Protein AF-A0A645GZY3-F1 (afdb_monomer_lite)

Foldseek 3Di:
DDLQDAAADQKDKDWDWDWDQDPVRDIDIDTDIDIDGQQKDKDFDVPFDQEWEAEPVQDKTKDQRLQGIFMGGNQATQAHSNHGDCPDDPRHDGNVVFADPVDQQFFKWKAKFFDPVQVQWFWPPTRHTGPTRMIMHGDDDDFDPAKDFGTWMKMKGDTSHYIYIDDIDTHIYGYD

Organism: NCBI:txid1076179

Radius of gyration: 22.2 Å; chains: 1; bounding box: 56×33×73 Å

Structure (mmCIF, N/CA/C/O backbone):
data_AF-A0A645GZY3-F1
#
_entry.id   AF-A0A645GZY3-F1
#
loop_
_atom_site.group_PDB
_atom_site.id
_atom_site.type_symbol
_atom_site.label_atom_id
_atom_site.label_alt_id
_atom_site.label_comp_id
_atom_site.label_asym_id
_atom_site.label_entity_id
_atom_site.label_seq_id
_atom_site.pdbx_PDB_ins_code
_atom_site.Cartn_x
_atom_site.Cartn_y
_atom_site.Cartn_z
_atom_site.occupancy
_atom_site.B_iso_or_equiv
_atom_site.auth_seq_id
_atom_site.auth_comp_id
_atom_site.auth_asym_id
_atom_site.auth_atom_id
_atom_site.pdbx_PDB_model_num
ATOM 1 N N . MET A 1 1 ? 17.390 -14.193 -20.806 1.00 52.03 1 MET A N 1
ATOM 2 C CA . MET A 1 1 ? 17.249 -13.417 -19.556 1.00 52.03 1 MET A CA 1
ATOM 3 C C . MET A 1 1 ? 15.991 -12.586 -19.711 1.00 52.03 1 MET A C 1
ATOM 5 O O . MET A 1 1 ? 15.885 -11.915 -20.728 1.00 52.03 1 MET A O 1
ATOM 9 N N . ASP A 1 2 ? 15.010 -12.735 -18.819 1.00 54.56 2 ASP A N 1
ATOM 10 C CA . ASP A 1 2 ? 13.647 -12.268 -19.091 1.00 54.56 2 ASP A CA 1
ATOM 11 C C . ASP A 1 2 ? 13.336 -10.933 -18.389 1.00 54.56 2 ASP A C 1
ATOM 13 O O . ASP A 1 2 ? 13.299 -10.843 -17.157 1.00 54.56 2 ASP A O 1
ATOM 17 N N . LEU A 1 3 ? 13.127 -9.887 -19.195 1.00 63.31 3 LEU A N 1
ATOM 18 C CA . LEU A 1 3 ? 12.722 -8.541 -18.761 1.00 63.31 3 LEU A CA 1
ATOM 19 C C . LEU A 1 3 ? 11.275 -8.508 -18.228 1.00 63.31 3 LEU A C 1
ATOM 21 O O . LEU A 1 3 ? 10.782 -7.451 -17.847 1.00 63.31 3 LEU A O 1
ATOM 25 N N . THR A 1 4 ? 10.592 -9.653 -18.181 1.00 72.12 4 THR A N 1
ATOM 26 C CA . THR A 1 4 ? 9.219 -9.801 -17.674 1.00 72.12 4 THR A CA 1
ATOM 27 C C . THR A 1 4 ? 9.121 -9.843 -16.147 1.00 72.12 4 THR A C 1
ATOM 29 O O . THR A 1 4 ? 8.023 -9.754 -15.597 1.00 72.12 4 THR A O 1
ATOM 32 N N . THR A 1 5 ? 10.241 -9.980 -15.429 1.00 85.31 5 THR A N 1
ATOM 33 C CA . THR A 1 5 ? 10.228 -10.035 -13.960 1.00 85.31 5 THR A CA 1
ATOM 34 C C . THR A 1 5 ? 10.063 -8.646 -13.351 1.00 85.31 5 THR A C 1
ATOM 36 O O . THR A 1 5 ? 10.854 -7.742 -13.622 1.00 85.31 5 THR A O 1
ATOM 39 N N . LYS A 1 6 ? 9.069 -8.486 -12.467 1.00 89.81 6 LYS A N 1
ATOM 40 C CA . LYS A 1 6 ? 8.803 -7.209 -11.789 1.00 89.81 6 LYS A CA 1
ATOM 41 C C . LYS A 1 6 ? 10.030 -6.688 -11.046 1.00 89.81 6 LYS A C 1
ATOM 43 O O . LYS A 1 6 ? 10.790 -7.459 -10.451 1.00 89.81 6 LYS A O 1
ATOM 48 N N . LEU A 1 7 ? 10.188 -5.372 -11.029 1.00 93.19 7 LEU A N 1
ATOM 49 C CA . LEU A 1 7 ? 11.190 -4.705 -10.211 1.00 93.19 7 LEU A CA 1
ATOM 50 C C . LEU A 1 7 ? 10.671 -4.554 -8.772 1.00 93.19 7 LEU A C 1
ATOM 52 O O . LEU A 1 7 ? 9.740 -3.797 -8.523 1.00 93.19 7 LEU A O 1
ATOM 56 N N . THR A 1 8 ? 11.253 -5.317 -7.845 1.00 93.00 8 THR A N 1
ATOM 57 C CA . THR A 1 8 ? 10.873 -5.365 -6.417 1.00 93.00 8 THR A CA 1
ATOM 58 C C . THR A 1 8 ? 11.884 -4.672 -5.499 1.00 93.00 8 THR A C 1
ATOM 60 O O . THR A 1 8 ? 11.586 -4.382 -4.342 1.00 93.00 8 THR A O 1
ATOM 63 N N . THR A 1 9 ? 13.093 -4.421 -6.001 1.00 91.19 9 THR A N 1
ATOM 64 C CA . THR A 1 9 ? 14.157 -3.666 -5.331 1.00 91.19 9 THR A CA 1
ATOM 65 C C . THR A 1 9 ? 14.115 -2.202 -5.763 1.00 91.19 9 THR A C 1
ATOM 67 O O . THR A 1 9 ? 13.411 -1.853 -6.709 1.00 91.19 9 THR A O 1
ATOM 70 N N . ALA A 1 10 ? 14.871 -1.334 -5.083 1.00 90.31 10 ALA A N 1
ATOM 71 C CA . ALA A 1 10 ? 15.004 0.069 -5.486 1.00 90.31 10 ALA A CA 1
ATOM 72 C C . ALA A 1 10 ? 15.617 0.208 -6.890 1.00 90.31 10 ALA A C 1
ATOM 74 O O . ALA A 1 10 ? 15.229 1.076 -7.665 1.00 90.31 10 ALA A O 1
ATOM 75 N N . GLU A 1 11 ? 16.549 -0.683 -7.223 1.00 93.00 11 GLU A N 1
ATOM 76 C CA . GLU A 1 11 ? 17.240 -0.702 -8.500 1.00 93.00 11 GLU A CA 1
ATOM 77 C C . GLU A 1 11 ? 17.640 -2.132 -8.870 1.00 93.00 11 GLU A C 1
ATOM 79 O O . GLU A 1 11 ? 17.851 -2.987 -8.000 1.00 93.00 11 GLU A O 1
ATOM 84 N N . ARG A 1 12 ? 17.747 -2.387 -10.172 1.00 91.69 12 ARG A N 1
ATOM 85 C CA . ARG A 1 12 ? 18.413 -3.555 -10.739 1.00 91.69 12 ARG A CA 1
ATOM 86 C C . ARG A 1 12 ? 19.379 -3.097 -11.826 1.00 91.69 12 ARG A C 1
ATOM 88 O O . ARG A 1 12 ? 18.977 -2.379 -12.738 1.00 91.69 12 ARG A O 1
ATOM 95 N N . VAL A 1 13 ? 20.631 -3.532 -11.732 1.00 92.06 13 VAL A N 1
ATOM 96 C CA . VAL A 1 13 ? 21.697 -3.164 -12.671 1.00 92.06 13 VAL A CA 1
ATOM 97 C C . VAL A 1 13 ? 22.074 -4.375 -13.511 1.00 92.06 13 VAL A C 1
ATOM 99 O O . VAL A 1 13 ? 22.206 -5.477 -12.977 1.00 92.06 13 VAL A O 1
ATOM 102 N N . TYR A 1 14 ? 22.253 -4.162 -14.810 1.00 89.56 14 TYR A N 1
ATOM 103 C CA . TYR A 1 14 ? 22.764 -5.167 -15.731 1.00 89.56 14 TYR A CA 1
ATOM 104 C C . TYR A 1 14 ? 24.014 -4.657 -16.429 1.00 89.56 14 TYR A C 1
ATOM 106 O O . TYR A 1 14 ? 24.004 -3.572 -17.010 1.00 89.56 14 TYR A O 1
ATOM 114 N N . ASP A 1 15 ? 25.060 -5.474 -16.413 1.00 91.38 15 ASP A N 1
ATOM 115 C CA . ASP A 1 15 ? 26.213 -5.287 -17.281 1.00 91.38 15 ASP A CA 1
ATOM 116 C C . ASP A 1 15 ? 25.831 -5.788 -18.683 1.00 91.38 15 ASP A C 1
ATOM 118 O O . ASP A 1 15 ? 25.474 -6.953 -18.875 1.00 91.38 15 ASP A O 1
ATOM 122 N N . MET A 1 16 ? 25.831 -4.883 -19.656 1.00 89.56 16 MET A N 1
ATOM 123 C CA . MET A 1 16 ? 25.449 -5.145 -21.038 1.00 89.56 16 MET A CA 1
ATOM 124 C C . MET A 1 16 ? 26.594 -4.792 -21.973 1.00 89.56 16 MET A C 1
ATOM 126 O O . MET A 1 16 ? 27.227 -3.751 -21.828 1.00 89.56 16 MET A O 1
ATOM 130 N N . GLN A 1 17 ? 26.804 -5.637 -22.976 1.00 90.94 17 GLN A N 1
ATOM 131 C CA . GLN A 1 17 ? 27.765 -5.392 -24.041 1.00 90.94 17 GLN A CA 1
ATOM 132 C C . GLN A 1 17 ? 27.037 -5.013 -25.316 1.00 90.94 17 GLN A C 1
ATOM 134 O O . GLN A 1 17 ? 26.207 -5.769 -25.823 1.00 90.94 17 GLN A O 1
ATOM 139 N N . PHE A 1 18 ? 27.372 -3.844 -25.841 1.00 88.00 18 PHE A N 1
ATOM 140 C CA . PHE A 1 18 ? 26.990 -3.440 -27.181 1.00 88.00 18 PHE A CA 1
ATOM 141 C C . PHE A 1 18 ? 28.176 -3.724 -28.083 1.00 88.00 18 PHE A C 1
ATOM 143 O O . PHE A 1 18 ? 29.248 -3.146 -27.921 1.00 88.00 18 PHE A O 1
ATOM 150 N N . VAL A 1 19 ? 27.986 -4.673 -28.990 1.00 91.69 19 VAL A N 1
ATOM 151 C CA . VAL A 1 19 ? 29.032 -5.131 -29.896 1.00 91.69 19 VAL A CA 1
ATOM 152 C C . VAL A 1 19 ? 28.741 -4.564 -31.276 1.00 91.69 19 VAL A C 1
ATOM 154 O O . VAL A 1 19 ? 27.697 -4.858 -31.861 1.00 91.69 19 VAL A O 1
ATOM 157 N N . THR A 1 20 ? 29.659 -3.751 -31.786 1.00 91.94 20 THR A N 1
ATOM 158 C CA . THR A 1 20 ? 29.597 -3.221 -33.148 1.00 91.94 20 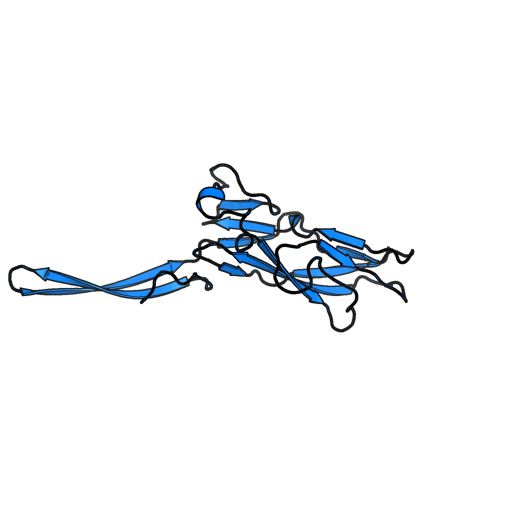THR A CA 1
ATOM 159 C C . THR A 1 20 ? 30.601 -3.980 -33.995 1.00 91.94 20 THR A C 1
ATOM 161 O O . THR A 1 20 ? 31.803 -3.877 -33.772 1.00 91.94 20 THR A O 1
ATOM 164 N N . THR A 1 21 ? 30.111 -4.731 -34.980 1.00 93.81 21 THR A N 1
ATOM 165 C CA . THR A 1 21 ? 30.960 -5.401 -35.970 1.00 93.81 21 THR A CA 1
ATOM 166 C C . THR A 1 21 ? 30.931 -4.620 -37.278 1.00 93.81 21 THR A C 1
ATOM 168 O O . THR A 1 21 ? 29.868 -4.411 -37.868 1.00 93.81 21 THR A O 1
ATOM 171 N N . TYR A 1 22 ? 32.099 -4.190 -37.739 1.00 92.06 22 TYR A N 1
ATOM 172 C CA . TYR A 1 22 ? 32.265 -3.417 -38.966 1.00 92.06 22 TYR A CA 1
ATOM 173 C C . TYR A 1 22 ? 32.401 -4.331 -40.200 1.00 92.06 22 TYR A C 1
ATOM 175 O O . TYR A 1 22 ? 32.723 -5.516 -40.072 1.00 92.06 22 TYR A O 1
ATOM 183 N N . PRO A 1 23 ? 32.207 -3.811 -41.430 1.00 93.56 23 PRO A N 1
ATOM 184 C CA . PRO A 1 23 ? 32.312 -4.613 -42.657 1.00 93.56 23 PRO A CA 1
ATOM 185 C C . PRO A 1 23 ? 33.685 -5.264 -42.889 1.00 93.56 23 PRO A C 1
ATOM 187 O O . PRO A 1 23 ? 33.776 -6.263 -43.597 1.00 93.56 23 PRO A O 1
ATOM 190 N N . ASN A 1 24 ? 34.749 -4.718 -42.292 1.00 94.25 24 ASN A N 1
ATOM 191 C CA . ASN A 1 24 ? 36.103 -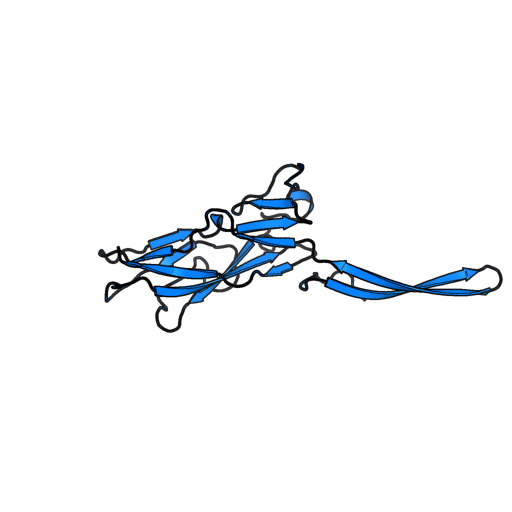5.284 -42.305 1.00 94.25 24 ASN A CA 1
ATOM 192 C C . ASN A 1 24 ? 36.309 -6.379 -41.237 1.00 94.25 24 ASN A C 1
ATOM 194 O O . ASN A 1 24 ? 37.447 -6.780 -41.016 1.00 94.25 24 ASN A O 1
ATOM 198 N N . THR A 1 25 ? 35.244 -6.856 -40.580 1.00 91.81 25 THR A N 1
ATOM 199 C CA . THR A 1 25 ? 35.239 -7.847 -39.481 1.00 91.81 25 THR A CA 1
ATOM 200 C C . THR A 1 25 ? 35.855 -7.384 -38.160 1.00 91.81 25 THR A C 1
ATOM 202 O O . THR A 1 25 ? 35.876 -8.142 -37.190 1.00 91.81 25 THR A O 1
ATOM 205 N N . GLU A 1 26 ? 36.295 -6.129 -38.081 1.00 93.19 26 GLU A N 1
ATOM 206 C CA . GLU A 1 26 ? 36.691 -5.508 -36.822 1.00 93.19 26 GLU A CA 1
ATOM 207 C C . GLU A 1 26 ? 35.488 -5.421 -35.881 1.00 93.19 26 GLU A C 1
ATOM 209 O O . GLU A 1 26 ? 34.350 -5.226 -36.317 1.00 93.19 26 GLU A O 1
ATOM 214 N N . THR A 1 27 ? 35.734 -5.614 -34.590 1.00 94.12 27 THR A N 1
ATOM 215 C CA . THR A 1 27 ? 34.688 -5.609 -33.573 1.00 94.12 27 THR A CA 1
ATOM 216 C C . THR A 1 27 ? 35.085 -4.685 -32.440 1.00 94.12 27 THR A C 1
ATOM 218 O O . THR A 1 27 ? 36.112 -4.907 -31.803 1.00 94.12 27 THR A O 1
ATOM 221 N N . ASP A 1 28 ? 34.225 -3.714 -32.159 1.00 94.50 28 ASP A N 1
ATOM 222 C CA . ASP A 1 28 ? 3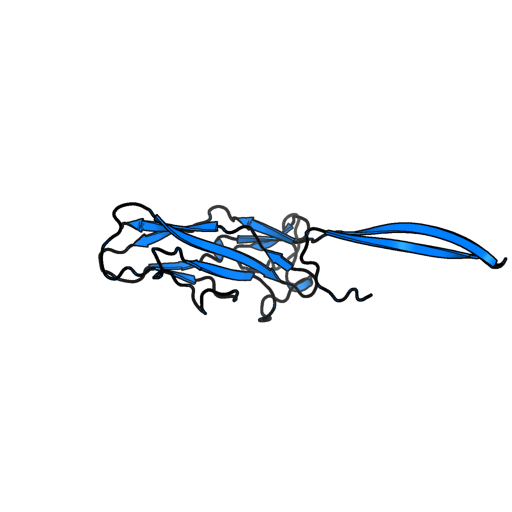4.277 -2.932 -30.932 1.00 94.50 28 ASP A CA 1
ATOM 223 C C . ASP A 1 28 ? 33.273 -3.487 -29.926 1.00 94.50 28 ASP A C 1
ATOM 225 O O . ASP A 1 28 ? 32.130 -3.809 -30.268 1.00 94.50 28 ASP A O 1
ATOM 229 N N . VAL A 1 29 ? 33.699 -3.567 -28.668 1.00 92.56 29 VAL A N 1
ATOM 230 C CA . VAL A 1 29 ? 32.848 -3.945 -27.541 1.00 92.56 29 VAL A CA 1
ATOM 231 C C . VAL A 1 29 ? 32.737 -2.751 -26.611 1.00 92.56 29 VAL A C 1
ATOM 233 O O . VAL A 1 29 ? 33.738 -2.248 -26.104 1.00 92.56 29 VAL A O 1
ATOM 236 N N . PHE A 1 30 ? 31.508 -2.311 -26.381 1.00 92.25 30 PHE A N 1
ATOM 237 C CA . PHE A 1 30 ? 31.192 -1.242 -25.452 1.00 92.25 30 PHE A CA 1
ATOM 238 C C . PHE A 1 30 ? 30.446 -1.829 -24.258 1.00 92.25 30 PHE A C 1
ATOM 240 O O . PHE A 1 30 ? 29.308 -2.288 -24.388 1.00 92.25 30 PHE A O 1
ATOM 247 N N . ASP A 1 31 ? 31.090 -1.812 -23.096 1.00 92.56 31 ASP A N 1
ATOM 248 C CA . ASP A 1 31 ? 30.478 -2.230 -21.841 1.00 92.56 31 ASP A CA 1
ATOM 249 C C . ASP A 1 31 ? 29.654 -1.082 -21.244 1.00 92.56 31 ASP A C 1
ATOM 251 O O . ASP A 1 31 ? 30.157 0.016 -20.993 1.00 92.56 31 ASP A O 1
ATOM 255 N N . PHE A 1 32 ? 28.380 -1.347 -20.975 1.00 91.56 32 PHE A N 1
ATOM 256 C CA . PHE A 1 32 ? 27.462 -0.427 -20.319 1.00 91.56 32 PHE A CA 1
ATOM 257 C C . PHE A 1 32 ? 26.862 -1.063 -19.076 1.00 91.56 32 PHE A C 1
ATOM 259 O O . PHE A 1 32 ? 26.512 -2.240 -19.063 1.00 91.56 32 PHE A O 1
ATOM 266 N N . LYS A 1 33 ? 26.648 -0.240 -18.051 1.00 92.38 33 LYS A N 1
ATOM 267 C CA . LYS A 1 33 ? 25.780 -0.588 -16.928 1.00 92.38 33 LYS A CA 1
ATOM 268 C C . LYS A 1 33 ? 24.417 0.027 -17.169 1.00 92.38 33 LYS A C 1
ATOM 270 O O . LYS A 1 33 ? 24.288 1.248 -17.213 1.00 92.38 33 LYS A O 1
ATOM 275 N N . VAL A 1 34 ? 23.406 -0.811 -17.349 1.00 90.44 34 VAL A N 1
ATOM 276 C CA . VAL A 1 34 ? 22.022 -0.371 -17.529 1.00 90.44 34 VAL A CA 1
ATOM 277 C C . VAL A 1 34 ? 21.293 -0.491 -16.199 1.00 90.44 34 VAL A C 1
ATOM 279 O O . VAL A 1 34 ? 21.212 -1.572 -15.618 1.00 90.44 34 VAL A O 1
ATOM 282 N N . HIS A 1 35 ? 20.766 0.636 -15.729 1.00 92.12 35 HIS A N 1
ATOM 283 C CA . HIS A 1 35 ? 20.101 0.772 -14.439 1.00 92.12 35 HIS A CA 1
ATOM 284 C C . HIS A 1 35 ? 18.582 0.831 -14.629 1.00 92.12 35 HIS A C 1
ATOM 286 O O . HIS A 1 35 ? 18.062 1.728 -15.291 1.00 92.12 35 HIS A O 1
ATOM 292 N N . PHE A 1 36 ? 17.863 -0.113 -14.029 1.00 91.38 36 PHE A N 1
ATOM 293 C CA . PHE A 1 36 ? 16.406 -0.105 -13.942 1.00 91.38 36 PHE A CA 1
ATOM 294 C C . PHE A 1 36 ? 16.007 0.302 -12.528 1.00 91.38 36 PHE A C 1
ATOM 296 O O . PHE A 1 36 ? 16.146 -0.486 -11.593 1.00 91.38 36 PHE A O 1
ATOM 303 N N . VAL A 1 37 ? 15.526 1.534 -12.377 1.00 93.94 37 VAL A N 1
ATOM 304 C CA . VAL A 1 37 ? 15.132 2.116 -11.088 1.00 93.94 37 VAL A CA 1
ATOM 305 C C . VAL A 1 37 ? 13.630 1.957 -10.879 1.00 93.94 37 VAL A C 1
ATOM 307 O O . VAL A 1 37 ? 12.844 2.137 -11.811 1.00 93.94 37 VAL A O 1
ATOM 310 N N . ASN A 1 38 ? 13.222 1.614 -9.658 1.00 95.38 38 ASN A N 1
ATOM 311 C CA . ASN A 1 38 ? 11.813 1.499 -9.309 1.00 95.38 38 ASN A CA 1
ATOM 312 C C . ASN A 1 38 ? 11.206 2.899 -9.235 1.00 95.38 38 ASN A C 1
ATOM 314 O O . ASN A 1 38 ? 11.647 3.702 -8.414 1.00 95.38 38 ASN A O 1
ATOM 318 N N . PRO A 1 39 ? 10.217 3.217 -10.084 1.00 96.19 39 PRO A N 1
ATOM 319 C CA . PRO A 1 39 ? 9.693 4.571 -10.150 1.00 96.19 39 PRO A CA 1
ATOM 320 C C . PRO A 1 39 ? 8.749 4.880 -8.984 1.00 96.19 39 PRO A C 1
ATOM 322 O O . PRO A 1 39 ? 8.351 6.034 -8.831 1.00 96.19 39 PRO A O 1
ATOM 325 N N . PHE A 1 40 ? 8.345 3.872 -8.201 1.00 97.88 40 PHE A N 1
ATOM 326 C CA . PHE A 1 40 ? 7.336 4.029 -7.165 1.00 97.88 40 PHE A CA 1
ATOM 327 C C . PHE A 1 40 ? 7.918 4.371 -5.797 1.00 97.88 40 PHE A C 1
ATOM 329 O O . PHE A 1 40 ? 8.938 3.834 -5.376 1.00 97.88 40 PHE A O 1
ATOM 336 N N . GLU A 1 41 ? 7.185 5.195 -5.056 1.00 97.50 41 GLU A N 1
ATOM 337 C CA . GLU A 1 41 ? 7.403 5.456 -3.634 1.00 97.50 41 GLU A CA 1
ATOM 338 C C . GLU A 1 41 ? 6.044 5.495 -2.919 1.00 97.50 41 GLU A C 1
ATOM 340 O O . GLU A 1 41 ? 5.051 5.938 -3.497 1.00 97.50 41 GLU A O 1
ATOM 345 N N . ILE A 1 42 ? 5.982 5.049 -1.660 1.00 98.19 42 ILE A N 1
ATOM 346 C CA . ILE A 1 42 ? 4.779 5.162 -0.820 1.00 98.19 42 ILE A CA 1
ATOM 347 C C . ILE A 1 42 ? 5.084 6.106 0.342 1.00 98.19 42 ILE A C 1
ATOM 349 O O . ILE A 1 42 ? 5.980 5.847 1.146 1.00 98.19 42 ILE A O 1
ATOM 353 N N . LYS A 1 43 ? 4.299 7.175 0.456 1.00 96.94 43 LYS A N 1
ATOM 354 C CA . LYS A 1 43 ? 4.396 8.207 1.494 1.00 96.94 43 LYS A CA 1
ATOM 355 C C . LYS A 1 43 ? 3.144 8.220 2.355 1.00 96.94 43 LYS A C 1
ATOM 357 O O . LYS A 1 43 ? 2.078 7.778 1.924 1.00 96.94 43 LYS A O 1
ATOM 362 N N . LEU A 1 44 ? 3.275 8.767 3.560 1.00 97.69 44 LEU A N 1
ATOM 363 C CA . LEU A 1 44 ? 2.114 9.097 4.376 1.00 97.69 44 LEU A CA 1
ATOM 364 C C . LEU A 1 44 ? 1.448 10.366 3.838 1.00 97.69 44 LEU A C 1
ATOM 366 O O . LEU A 1 44 ? 2.120 11.340 3.496 1.00 97.69 44 LEU A O 1
ATOM 370 N N . ALA A 1 45 ? 0.123 10.341 3.760 1.00 96.88 45 ALA A N 1
ATOM 371 C CA . ALA A 1 45 ? -0.679 11.531 3.557 1.00 96.88 45 ALA A CA 1
ATOM 372 C C . ALA A 1 45 ? -0.659 12.394 4.827 1.00 96.88 45 ALA A C 1
ATOM 374 O O . ALA A 1 45 ? -0.491 11.887 5.933 1.00 96.88 45 ALA A O 1
ATOM 375 N N . THR A 1 46 ? -0.888 13.697 4.672 1.00 93.94 46 THR A N 1
ATOM 376 C CA . THR A 1 46 ? -1.043 14.606 5.812 1.00 93.94 46 THR A CA 1
ATOM 377 C C . THR A 1 46 ? -2.497 15.080 5.899 1.00 93.94 46 THR A C 1
ATOM 379 O O . THR A 1 46 ? -3.009 15.621 4.913 1.00 93.94 46 THR A O 1
ATOM 382 N N . PRO A 1 47 ? -3.176 14.913 7.049 1.00 94.25 47 PRO A N 1
ATOM 383 C CA . PRO A 1 47 ? -2.806 14.039 8.171 1.00 94.25 47 PRO A CA 1
ATOM 384 C C . PRO A 1 47 ? -2.968 12.545 7.815 1.00 94.25 47 PRO A C 1
ATOM 386 O O . PRO A 1 47 ? -3.743 12.208 6.917 1.00 94.25 47 PRO A O 1
ATOM 389 N N . ALA A 1 48 ? -2.264 11.677 8.546 1.00 96.00 48 ALA A N 1
ATOM 390 C CA . ALA A 1 48 ? -2.464 10.226 8.559 1.00 96.00 48 ALA A CA 1
ATOM 391 C C . ALA A 1 48 ? -2.890 9.796 9.967 1.00 96.00 48 ALA A C 1
ATOM 393 O O . ALA A 1 48 ? -2.359 10.319 10.948 1.00 96.00 48 ALA A O 1
ATOM 394 N N . ASP A 1 49 ? -3.829 8.856 10.057 1.00 95.81 49 ASP A N 1
ATOM 395 C CA . ASP A 1 49 ? -4.412 8.414 11.323 1.00 95.81 49 ASP A CA 1
ATOM 396 C C . ASP A 1 49 ? -4.479 6.886 11.433 1.00 95.81 49 ASP A C 1
ATOM 398 O O . ASP A 1 49 ? -5.182 6.209 10.676 1.00 95.81 49 ASP A O 1
ATOM 402 N N . PHE A 1 50 ? -3.733 6.358 12.399 1.00 96.75 50 PHE A N 1
ATOM 403 C CA . PHE A 1 50 ? -3.613 4.933 12.706 1.00 96.75 50 PHE A CA 1
ATOM 404 C C . PHE A 1 50 ? -4.173 4.584 14.091 1.00 96.75 50 PHE A C 1
ATOM 406 O O . PHE A 1 50 ? -3.892 3.500 14.608 1.00 96.75 50 PHE A O 1
ATOM 413 N N . GLN A 1 51 ? -4.916 5.507 14.704 1.00 96.94 51 GLN A N 1
ATOM 414 C CA . GLN A 1 51 ? -5.441 5.355 16.049 1.00 96.94 51 GLN A CA 1
ATOM 415 C C . GLN A 1 51 ? -6.887 4.850 16.017 1.00 96.94 51 GLN A C 1
ATOM 417 O O . GLN A 1 51 ? -7.756 5.424 15.370 1.00 96.94 51 GLN A O 1
ATOM 422 N N . LEU A 1 52 ? -7.141 3.783 16.761 1.00 96.50 52 LEU A N 1
ATOM 423 C CA . LEU A 1 52 ? -8.468 3.257 17.076 1.00 96.50 52 LEU A CA 1
ATOM 424 C C . LEU A 1 52 ? -8.844 3.615 18.520 1.00 96.50 52 LEU A C 1
ATOM 426 O O . LEU A 1 52 ? -8.001 4.030 19.327 1.00 96.50 52 LEU A O 1
ATOM 430 N N . ILE A 1 53 ? -10.114 3.434 18.862 1.00 94.38 53 ILE A N 1
ATOM 431 C CA . ILE A 1 53 ? -10.655 3.714 20.193 1.00 94.38 53 ILE A CA 1
ATOM 432 C C . ILE A 1 53 ? -11.136 2.422 20.853 1.00 94.38 53 ILE A C 1
ATOM 434 O O . ILE A 1 53 ? -11.897 1.643 20.280 1.00 94.38 53 ILE A O 1
ATOM 438 N N . ASP A 1 54 ? -10.728 2.216 22.102 1.00 92.38 54 ASP A N 1
ATOM 439 C CA . ASP A 1 54 ? -11.265 1.166 22.959 1.00 92.38 54 ASP A CA 1
ATOM 440 C C . ASP A 1 54 ? -12.568 1.637 23.616 1.00 92.38 54 ASP A C 1
ATOM 442 O O . ASP A 1 54 ? -12.553 2.310 24.653 1.00 92.38 54 ASP A O 1
ATOM 446 N N . LYS A 1 55 ? -13.697 1.320 22.975 1.00 90.25 55 LYS A N 1
ATOM 447 C CA . LYS A 1 55 ? -15.029 1.778 23.391 1.00 90.25 55 LYS A CA 1
ATOM 448 C C . LYS A 1 55 ? -15.461 1.124 24.701 1.00 90.25 55 LYS A C 1
ATOM 450 O O . LYS A 1 55 ? -15.449 -0.100 24.832 1.00 90.25 55 LYS A O 1
ATOM 455 N N . VAL A 1 56 ? -15.944 1.926 25.653 1.00 85.69 56 VAL A N 1
ATOM 456 C CA . VAL A 1 56 ? -16.362 1.444 26.988 1.00 85.69 56 VAL A CA 1
ATOM 457 C C . VAL A 1 56 ? -17.539 0.473 26.905 1.00 85.69 56 VAL A C 1
ATOM 459 O O . VAL A 1 56 ? -17.670 -0.429 27.728 1.00 85.69 56 VAL A O 1
ATOM 462 N N . ASN A 1 57 ? -18.397 0.640 25.901 1.00 85.31 57 ASN A N 1
ATOM 463 C CA . ASN A 1 57 ? -19.579 -0.192 25.693 1.00 85.31 57 ASN A CA 1
ATOM 464 C C . ASN A 1 57 ? -19.276 -1.572 25.070 1.00 85.31 57 ASN A C 1
ATOM 466 O O . ASN A 1 57 ? -20.214 -2.318 24.791 1.00 85.31 57 ASN A O 1
ATOM 470 N N . GLY A 1 58 ? -18.002 -1.900 24.816 1.00 80.19 58 GLY A N 1
ATOM 471 C CA . GLY A 1 58 ? -17.588 -3.172 24.222 1.00 80.19 58 GLY A CA 1
ATOM 472 C C . GLY A 1 58 ? -17.989 -3.341 22.755 1.00 80.19 58 GLY A C 1
ATOM 473 O O . GLY A 1 58 ? -17.959 -4.456 22.243 1.00 80.19 58 GLY A O 1
ATOM 474 N N . THR A 1 59 ? -18.394 -2.270 22.068 1.00 90.06 59 THR A N 1
ATOM 475 C CA . THR A 1 59 ? -18.618 -2.306 20.617 1.00 90.06 59 THR A CA 1
ATOM 476 C C . THR A 1 59 ? -17.300 -2.181 19.866 1.00 90.06 59 THR A C 1
ATOM 478 O O . THR A 1 59 ? -16.338 -1.596 20.360 1.00 90.06 59 THR A O 1
ATOM 481 N N . ALA A 1 60 ? -17.261 -2.728 18.652 1.00 92.81 60 ALA A N 1
ATOM 482 C CA . ALA A 1 60 ? -16.076 -2.629 17.822 1.00 92.81 60 ALA A CA 1
ATOM 483 C C . ALA A 1 60 ? -15.837 -1.182 17.364 1.00 92.81 60 ALA A C 1
ATOM 485 O O . ALA A 1 60 ? -16.773 -0.414 17.099 1.00 92.81 60 ALA A O 1
ATOM 486 N N . ASP A 1 61 ? -14.568 -0.826 17.232 1.00 95.56 61 ASP A N 1
ATOM 487 C CA . ASP A 1 61 ? -14.137 0.373 16.535 1.00 95.56 61 ASP A CA 1
ATOM 488 C C . ASP A 1 61 ? -13.472 0.015 15.215 1.00 95.56 61 ASP A C 1
ATOM 490 O O . ASP A 1 61 ? -12.810 -1.019 15.105 1.00 95.56 61 ASP A O 1
ATOM 494 N N . THR A 1 62 ? -13.684 0.847 14.201 1.00 96.75 62 THR A N 1
ATOM 495 C CA . THR A 1 62 ? -13.215 0.579 12.842 1.00 96.75 62 THR A CA 1
ATOM 496 C C . THR A 1 62 ? -12.525 1.796 12.266 1.00 96.75 62 THR A C 1
ATOM 498 O O . THR A 1 62 ? -13.080 2.890 12.328 1.00 96.75 62 THR A O 1
ATOM 501 N N . GLN A 1 63 ? -11.379 1.582 11.626 1.00 97.00 63 GLN A N 1
ATOM 502 C CA . GLN A 1 63 ? -10.601 2.636 10.984 1.00 97.00 63 GLN A CA 1
ATOM 503 C C . GLN A 1 63 ? -10.197 2.195 9.581 1.00 97.00 63 GLN A C 1
ATOM 505 O O . GLN A 1 63 ? -9.573 1.146 9.413 1.00 97.00 63 GLN A O 1
ATOM 510 N N . ASP A 1 64 ? -10.522 3.002 8.572 1.00 97.19 64 ASP A N 1
ATOM 511 C CA . ASP A 1 64 ? -10.028 2.789 7.213 1.00 97.19 64 ASP A CA 1
ATOM 512 C C . ASP A 1 64 ? -8.717 3.553 6.995 1.00 97.19 64 ASP A C 1
ATOM 514 O O . ASP A 1 64 ? -8.686 4.772 6.830 1.00 97.19 64 ASP A O 1
ATOM 518 N N . VAL A 1 65 ? -7.612 2.813 6.953 1.00 97.00 65 VAL A N 1
ATOM 519 C CA . VAL A 1 65 ? -6.263 3.370 6.766 1.00 97.00 65 VAL A CA 1
ATOM 520 C C . VAL A 1 65 ? -5.920 3.655 5.304 1.00 97.00 65 VAL A C 1
ATOM 522 O O . VAL A 1 65 ? -4.833 4.158 5.013 1.00 97.00 65 VAL A O 1
ATOM 525 N N . LYS A 1 66 ? -6.817 3.371 4.350 1.00 95.50 66 LYS A N 1
ATOM 526 C CA . LYS A 1 66 ? -6.597 3.667 2.923 1.00 95.50 66 LYS A CA 1
ATOM 527 C C . LYS A 1 66 ? -6.271 5.141 2.689 1.00 95.50 66 LYS A C 1
ATOM 529 O O . LYS A 1 66 ? -5.426 5.466 1.852 1.00 95.50 66 LYS A O 1
ATOM 534 N N . GLY A 1 67 ? -6.901 6.021 3.467 1.00 96.00 67 GLY A N 1
ATOM 535 C CA . GLY A 1 67 ? -6.710 7.468 3.408 1.00 96.00 67 GLY A CA 1
ATOM 536 C C . GLY A 1 67 ? -5.331 7.963 3.858 1.00 96.00 67 GLY A C 1
ATOM 537 O O . GLY A 1 67 ? -5.006 9.125 3.615 1.00 96.00 67 GLY A O 1
ATOM 538 N N . ASN A 1 68 ? -4.507 7.104 4.463 1.00 97.88 68 ASN A N 1
ATOM 539 C CA . ASN A 1 68 ? -3.215 7.486 5.035 1.00 97.88 68 ASN A CA 1
ATOM 540 C C . ASN A 1 68 ? -2.061 7.453 4.035 1.00 97.88 68 ASN A C 1
ATOM 542 O O . ASN A 1 68 ? -0.954 7.841 4.396 1.00 97.88 68 ASN A O 1
ATOM 546 N N . TYR A 1 69 ? -2.281 6.988 2.803 1.00 98.06 69 TYR A N 1
ATOM 547 C CA . TYR A 1 69 ? -1.195 6.696 1.868 1.00 98.06 69 TYR A CA 1
ATOM 548 C C . TYR A 1 69 ? -1.291 7.491 0.567 1.00 98.06 69 TYR A C 1
ATOM 550 O O . TYR A 1 69 ? -2.367 7.665 -0.011 1.00 98.06 69 TYR A O 1
ATOM 558 N N . ILE A 1 70 ? -0.131 7.937 0.089 1.00 98.31 70 ILE A N 1
ATOM 559 C CA . ILE A 1 70 ? 0.083 8.503 -1.244 1.00 98.31 70 ILE A CA 1
ATOM 560 C C . ILE A 1 70 ? 1.129 7.640 -1.941 1.00 98.31 70 ILE A C 1
ATOM 562 O O . ILE A 1 70 ? 2.195 7.387 -1.383 1.00 98.31 70 ILE A O 1
ATOM 566 N N . VAL A 1 71 ? 0.836 7.203 -3.160 1.00 98.38 71 VAL A N 1
ATOM 567 C CA . VAL A 1 71 ? 1.810 6.556 -4.039 1.00 98.38 71 VAL A CA 1
ATOM 568 C C . VAL A 1 71 ? 2.272 7.582 -5.054 1.00 98.38 71 VAL A C 1
ATOM 570 O O . VAL A 1 71 ? 1.441 8.248 -5.679 1.00 98.38 71 VAL A O 1
ATOM 573 N N . THR A 1 72 ? 3.581 7.690 -5.244 1.00 98.25 72 THR A N 1
ATOM 574 C CA . THR A 1 72 ? 4.171 8.509 -6.300 1.00 98.25 72 THR A CA 1
ATOM 575 C C . THR A 1 72 ? 4.795 7.627 -7.373 1.00 98.25 72 THR A C 1
ATOM 577 O O . THR A 1 72 ? 5.205 6.504 -7.102 1.00 98.25 72 THR A O 1
ATOM 580 N N . PHE A 1 73 ? 4.857 8.141 -8.595 1.00 97.75 73 PHE A N 1
ATOM 581 C CA . PHE A 1 73 ? 5.581 7.595 -9.731 1.00 97.75 73 PHE A CA 1
ATOM 582 C C . PHE A 1 73 ? 6.517 8.689 -10.248 1.00 97.75 73 PHE A C 1
ATOM 584 O O . PHE A 1 73 ? 6.061 9.764 -10.646 1.00 97.75 73 PHE A O 1
ATOM 591 N N . ASN A 1 74 ? 7.829 8.454 -10.179 1.00 95.50 74 ASN A N 1
ATOM 592 C CA . ASN A 1 74 ? 8.868 9.440 -10.495 1.00 95.50 74 ASN A CA 1
ATOM 593 C C . ASN A 1 74 ? 8.629 10.797 -9.801 1.00 95.50 74 ASN A C 1
ATOM 595 O O . ASN A 1 74 ? 8.741 11.861 -10.406 1.00 95.50 74 ASN A O 1
ATOM 599 N N . GLY A 1 75 ? 8.245 10.751 -8.520 1.00 96.62 75 GLY A N 1
ATOM 600 C CA . GLY A 1 75 ? 8.022 11.936 -7.686 1.00 96.62 75 GLY A CA 1
ATOM 601 C C . GLY A 1 75 ? 6.660 12.624 -7.842 1.00 96.62 75 GLY A C 1
ATOM 602 O O . GLY A 1 75 ? 6.357 13.504 -7.039 1.00 96.62 75 GLY A O 1
ATOM 603 N N . LYS A 1 76 ? 5.817 12.218 -8.798 1.00 98.25 76 LYS A N 1
ATOM 604 C CA . LYS A 1 76 ? 4.445 12.732 -8.966 1.00 98.25 76 LYS A CA 1
ATOM 605 C C . LYS A 1 76 ? 3.422 11.774 -8.383 1.00 98.25 76 LYS A C 1
ATOM 607 O O . LYS A 1 76 ? 3.592 10.569 -8.502 1.00 98.25 76 LYS A O 1
ATOM 612 N N . ASN A 1 77 ? 2.345 12.274 -7.795 1.00 98.38 77 ASN A N 1
ATOM 613 C CA . ASN A 1 77 ? 1.296 11.423 -7.242 1.00 98.38 77 ASN A CA 1
ATOM 614 C C . ASN A 1 77 ? 0.618 10.621 -8.359 1.00 98.38 77 ASN A C 1
ATOM 616 O O . ASN A 1 77 ? 0.260 11.175 -9.394 1.00 98.38 77 ASN A O 1
ATOM 620 N N . ILE A 1 78 ? 0.433 9.324 -8.135 1.00 98.38 78 ILE A N 1
ATOM 621 C CA . ILE A 1 78 ? -0.334 8.431 -9.015 1.00 98.38 78 ILE A CA 1
ATOM 622 C C . ILE A 1 78 ? -1.568 7.871 -8.299 1.00 98.38 78 ILE A C 1
ATOM 624 O O . ILE A 1 78 ? -2.597 7.606 -8.917 1.00 98.38 78 ILE A O 1
ATOM 628 N N . VAL A 1 79 ? -1.490 7.725 -6.974 1.00 98.12 79 VAL A N 1
ATOM 629 C CA . VAL A 1 79 ? -2.623 7.368 -6.119 1.00 98.12 79 VAL A CA 1
ATOM 630 C C . VAL A 1 79 ? -2.583 8.247 -4.879 1.00 98.12 79 VAL A C 1
ATOM 632 O O . VAL A 1 79 ? -1.599 8.224 -4.143 1.00 98.12 79 VAL A O 1
ATOM 635 N N . THR A 1 80 ? -3.661 8.971 -4.604 1.00 97.62 80 THR A N 1
ATOM 636 C CA . THR A 1 80 ? -3.785 9.832 -3.423 1.00 97.62 80 THR A CA 1
ATOM 637 C C . THR A 1 80 ? -4.916 9.319 -2.549 1.00 97.62 80 THR A C 1
ATOM 639 O O . THR A 1 80 ? -6.057 9.231 -2.997 1.00 97.62 80 THR A O 1
ATOM 642 N N . LYS A 1 81 ? -4.617 8.952 -1.296 1.00 95.62 81 LYS A N 1
ATOM 643 C CA . LYS A 1 81 ? -5.613 8.444 -0.330 1.00 95.62 81 LYS A CA 1
ATOM 644 C C . LYS A 1 81 ? -6.412 7.251 -0.884 1.00 95.62 81 LYS A C 1
ATOM 646 O O . LYS A 1 81 ? -7.619 7.127 -0.693 1.00 95.62 81 LYS A O 1
ATOM 651 N N . GLY A 1 82 ? -5.718 6.399 -1.643 1.00 91.75 82 GLY A N 1
ATOM 652 C CA . GLY A 1 82 ? -6.272 5.231 -2.328 1.00 91.75 82 GLY A CA 1
ATOM 653 C C . GLY A 1 82 ? -7.206 5.527 -3.511 1.00 91.75 82 GLY A C 1
ATOM 654 O O . GLY A 1 82 ? -7.899 4.617 -3.973 1.00 91.75 82 GLY A O 1
ATOM 655 N N . VAL A 1 83 ? -7.232 6.766 -4.003 1.00 95.44 83 VAL A N 1
ATOM 656 C CA . VAL A 1 83 ? -7.933 7.178 -5.225 1.00 95.44 83 VAL A CA 1
ATOM 657 C C . VAL A 1 83 ? -6.915 7.344 -6.353 1.00 95.44 83 VAL A C 1
ATOM 659 O O . VAL A 1 83 ? -5.870 7.959 -6.155 1.00 95.44 83 VAL A O 1
ATOM 662 N N . ALA A 1 84 ? -7.204 6.775 -7.526 1.00 97.19 84 ALA A N 1
ATOM 663 C CA . ALA A 1 84 ? -6.389 6.963 -8.724 1.00 97.19 84 ALA A CA 1
ATOM 664 C C . ALA A 1 84 ? -6.387 8.430 -9.159 1.00 97.19 84 ALA A C 1
ATOM 666 O O . ALA A 1 84 ? -7.451 9.035 -9.295 1.00 97.19 84 ALA A O 1
ATOM 667 N N . GLU A 1 85 ? -5.212 8.965 -9.470 1.00 98.31 85 GLU A N 1
ATOM 668 C CA . GLU A 1 85 ? -5.120 10.228 -10.193 1.00 98.31 85 GLU A CA 1
ATOM 669 C C . GLU A 1 85 ? -5.627 10.040 -11.629 1.00 98.31 85 GLU A C 1
ATOM 671 O O . GLU A 1 85 ? -5.290 9.069 -12.312 1.00 98.31 85 GLU A O 1
ATOM 676 N N . THR A 1 86 ? -6.478 10.956 -12.090 1.00 97.50 86 THR A N 1
ATOM 677 C CA . THR A 1 86 ? -7.214 10.809 -13.362 1.00 97.50 86 THR A CA 1
ATOM 678 C C . THR A 1 86 ? -6.642 11.640 -14.504 1.00 97.50 86 THR A C 1
ATOM 680 O O . THR A 1 86 ? -7.036 11.445 -15.653 1.00 97.50 86 THR A O 1
ATOM 683 N N . ALA A 1 87 ? -5.703 12.538 -14.209 1.00 97.19 87 ALA A N 1
ATOM 684 C CA . ALA A 1 87 ? -5.090 13.428 -15.181 1.00 97.19 87 ALA A CA 1
ATOM 685 C C . ALA A 1 87 ? -3.634 13.736 -14.818 1.00 97.19 87 ALA A C 1
ATOM 687 O O . ALA A 1 87 ? -3.248 13.750 -13.643 1.00 97.19 87 ALA A O 1
ATOM 688 N N . ASP A 1 88 ? -2.847 14.031 -15.847 1.00 98.00 88 ASP A N 1
ATOM 689 C CA . ASP A 1 88 ? -1.486 14.519 -15.689 1.00 98.00 88 ASP A CA 1
ATOM 690 C C . ASP A 1 88 ? -1.473 15.989 -15.277 1.00 98.00 88 ASP A C 1
ATOM 692 O O . ASP A 1 88 ? -2.243 16.816 -15.771 1.00 98.00 88 ASP A O 1
ATOM 696 N N . SER A 1 89 ? -0.546 16.329 -14.387 1.00 97.31 89 SER A N 1
ATOM 697 C CA . SER A 1 89 ? -0.283 17.704 -13.978 1.00 97.31 89 SER A CA 1
ATOM 698 C C . SER A 1 89 ? 1.193 17.870 -13.578 1.00 97.31 89 SER A C 1
ATOM 700 O O . SER A 1 89 ? 1.996 16.927 -13.676 1.00 97.31 89 SER A O 1
ATOM 702 N N . PRO A 1 90 ? 1.617 19.061 -13.122 1.00 97.31 90 PRO A N 1
ATOM 703 C CA . PRO A 1 90 ? 2.938 19.217 -12.524 1.00 97.31 90 PRO A CA 1
ATOM 704 C C . PRO A 1 90 ? 3.179 18.284 -11.325 1.00 97.31 90 PRO A C 1
ATOM 706 O O . PRO A 1 90 ? 4.317 17.869 -11.118 1.00 97.31 90 PRO A O 1
ATOM 709 N N . THR A 1 91 ? 2.135 17.911 -10.575 1.00 97.12 91 THR A N 1
ATOM 710 C CA . THR A 1 91 ? 2.239 17.125 -9.331 1.00 97.12 91 THR A CA 1
ATOM 711 C C . THR A 1 91 ? 1.596 15.741 -9.403 1.00 97.12 91 THR A C 1
ATOM 713 O O . THR A 1 91 ? 1.794 14.948 -8.485 1.00 97.12 91 THR A O 1
ATOM 716 N N . THR A 1 92 ? 0.860 15.426 -10.470 1.00 98.12 92 THR A N 1
ATOM 717 C CA . THR A 1 92 ? 0.139 14.155 -10.643 1.00 98.12 92 THR A CA 1
ATOM 718 C C . THR A 1 92 ? 0.468 13.497 -11.976 1.00 98.12 92 THR A C 1
ATOM 720 O O . THR A 1 92 ? 0.882 14.161 -12.931 1.00 98.12 92 THR A O 1
ATOM 723 N N . VAL A 1 93 ? 0.268 12.186 -12.038 1.00 98.00 93 VAL A N 1
ATOM 724 C CA . VAL A 1 93 ? 0.307 11.393 -13.263 1.00 98.00 93 VAL A CA 1
ATOM 725 C C . VAL A 1 93 ? -0.944 10.526 -13.349 1.00 98.00 93 VAL A C 1
ATOM 727 O O . VAL A 1 93 ? -1.379 9.956 -12.347 1.00 98.00 93 VAL A O 1
ATOM 730 N N . LYS A 1 94 ? -1.532 10.416 -14.538 1.00 98.00 94 LYS A N 1
ATOM 731 C CA . LYS A 1 94 ? -2.747 9.635 -14.768 1.00 98.00 94 LYS A CA 1
ATOM 732 C C . LYS A 1 94 ? -2.497 8.145 -14.517 1.00 98.00 94 LYS A C 1
ATOM 734 O O . LYS A 1 94 ? -1.772 7.476 -15.249 1.00 98.00 94 LYS A O 1
ATOM 739 N N . ALA A 1 95 ? -3.141 7.593 -13.490 1.00 97.62 95 ALA A N 1
ATOM 740 C CA . ALA A 1 95 ? -2.861 6.241 -13.008 1.00 97.62 95 ALA A CA 1
ATOM 741 C C . ALA A 1 95 ? -3.144 5.150 -14.044 1.00 97.62 95 ALA A C 1
ATOM 743 O O . ALA A 1 95 ? -2.375 4.195 -14.146 1.00 97.62 95 ALA A O 1
ATOM 744 N N . SER A 1 96 ? -4.211 5.308 -14.836 1.00 96.94 96 SER A N 1
ATOM 745 C CA . SER A 1 96 ? -4.644 4.313 -15.828 1.00 96.94 96 SER A CA 1
ATOM 746 C C . SER A 1 96 ? -3.593 3.995 -16.888 1.00 96.94 96 SER A C 1
ATOM 748 O O . SER A 1 96 ? -3.691 2.964 -17.545 1.00 96.94 96 SER A O 1
ATOM 750 N N . ASP A 1 97 ? -2.609 4.874 -17.062 1.00 96.50 97 ASP A N 1
ATOM 751 C CA . ASP A 1 97 ? -1.568 4.721 -18.075 1.00 96.50 97 ASP A CA 1
ATOM 752 C C . ASP A 1 97 ? -0.458 3.764 -17.598 1.00 96.50 97 ASP A C 1
ATOM 754 O O . ASP A 1 97 ? 0.315 3.250 -18.403 1.00 96.50 97 ASP A O 1
ATOM 758 N N . TYR A 1 98 ? -0.421 3.461 -16.294 1.00 95.44 98 TYR A N 1
ATOM 759 C CA . TYR A 1 98 ? 0.602 2.620 -15.661 1.00 95.44 98 TYR A CA 1
ATOM 760 C C . TYR A 1 98 ? 0.020 1.457 -14.856 1.00 95.44 98 TYR A C 1
ATOM 762 O O . TYR A 1 98 ? 0.697 0.450 -14.635 1.00 95.44 98 TYR A O 1
ATOM 770 N N . VAL A 1 99 ? -1.214 1.587 -14.366 1.00 95.56 99 VAL A N 1
ATOM 771 C CA . VAL A 1 99 ? -1.841 0.594 -13.498 1.00 95.56 99 VAL A CA 1
ATOM 772 C C . VAL A 1 99 ? -3.362 0.610 -13.630 1.00 95.56 99 VAL A C 1
ATOM 774 O O . VAL A 1 99 ? -4.010 1.654 -13.566 1.00 95.56 99 VAL A O 1
ATOM 777 N N . ASN A 1 100 ? -3.958 -0.578 -13.739 1.00 94.25 100 ASN A N 1
ATOM 778 C CA . ASN A 1 100 ? -5.396 -0.740 -13.584 1.00 94.25 100 ASN A CA 1
ATOM 779 C C . ASN A 1 100 ? -5.733 -1.088 -12.125 1.00 94.25 100 ASN A C 1
ATOM 781 O O . ASN A 1 100 ? -5.641 -2.247 -11.729 1.00 94.25 100 ASN A O 1
ATOM 785 N N . LEU A 1 101 ? -6.148 -0.103 -11.324 1.00 92.75 101 LEU A N 1
ATOM 786 C CA . LEU A 1 101 ? -6.487 -0.332 -9.910 1.00 92.75 101 LEU A CA 1
ATOM 787 C C . LEU A 1 101 ? -7.743 -1.196 -9.698 1.00 92.75 101 LEU A C 1
ATOM 789 O O . LEU A 1 101 ? -7.946 -1.691 -8.585 1.00 92.75 101 LEU A O 1
ATOM 793 N N . SER A 1 102 ? -8.578 -1.392 -10.728 1.00 91.44 102 SER A N 1
ATOM 794 C CA . SER A 1 102 ? -9.729 -2.298 -10.640 1.00 91.44 102 SER A CA 1
ATOM 795 C C . SER A 1 102 ? -9.320 -3.770 -10.729 1.00 91.44 102 SER A C 1
ATOM 797 O O . SER A 1 102 ? -10.072 -4.633 -10.286 1.00 91.44 102 SER A O 1
ATOM 799 N N . ASP A 1 103 ? -8.142 -4.073 -11.282 1.00 95.12 103 ASP A N 1
ATOM 800 C CA . ASP A 1 103 ? -7.614 -5.436 -11.352 1.00 95.12 103 ASP A CA 1
ATOM 801 C C . ASP A 1 103 ? -7.248 -5.922 -9.950 1.00 95.12 103 ASP A C 1
ATOM 803 O O . ASP A 1 103 ? -6.506 -5.247 -9.235 1.00 95.12 103 ASP A O 1
ATOM 807 N N . ALA A 1 104 ? -7.739 -7.094 -9.549 1.00 94.56 104 ALA A N 1
ATOM 808 C CA . ALA A 1 104 ? -7.495 -7.669 -8.228 1.00 94.56 104 ALA A CA 1
ATOM 809 C C . ALA A 1 104 ? -6.002 -7.827 -7.883 1.00 94.56 104 ALA A C 1
ATOM 811 O O . ALA A 1 104 ? -5.660 -7.809 -6.703 1.00 94.56 104 ALA A O 1
ATOM 812 N N . ASN A 1 105 ? -5.120 -7.921 -8.882 1.00 95.69 105 ASN A N 1
ATOM 813 C CA . ASN A 1 105 ? -3.681 -8.127 -8.708 1.00 95.69 105 ASN A CA 1
ATOM 814 C C . ASN A 1 105 ? -2.868 -6.831 -8.588 1.00 95.69 105 ASN A C 1
ATOM 816 O O . ASN A 1 105 ? -1.673 -6.895 -8.289 1.00 95.69 105 ASN A O 1
ATOM 820 N N . TYR A 1 106 ? -3.477 -5.666 -8.828 1.00 96.75 106 TYR A N 1
ATOM 821 C CA . TYR A 1 106 ? -2.772 -4.384 -8.881 1.00 96.75 106 TYR A CA 1
ATOM 822 C C . TYR A 1 106 ? -3.376 -3.329 -7.955 1.00 96.75 106 TYR A C 1
ATOM 824 O O . TYR A 1 106 ? -4.571 -3.329 -7.660 1.00 96.75 106 TYR A O 1
ATOM 832 N N . GLY A 1 107 ? -2.539 -2.392 -7.517 1.00 96.69 107 GLY A N 1
ATOM 833 C CA . GLY A 1 107 ? -2.908 -1.315 -6.605 1.00 96.69 107 GLY A CA 1
ATOM 834 C C . GLY A 1 107 ? -2.323 -1.486 -5.210 1.00 96.69 107 GLY A C 1
ATOM 835 O O . GLY A 1 107 ? -1.228 -2.024 -5.061 1.00 96.69 107 GLY A O 1
ATOM 836 N N . LEU A 1 108 ? -3.033 -0.970 -4.205 1.00 97.50 108 LEU A N 1
ATOM 837 C CA . LEU A 1 108 ? -2.612 -0.999 -2.805 1.00 97.50 108 LEU A CA 1
ATOM 838 C C . LEU A 1 108 ? -3.088 -2.275 -2.110 1.00 97.50 108 LEU A C 1
ATOM 840 O O . LEU A 1 108 ? -4.255 -2.651 -2.215 1.00 97.50 108 LEU A O 1
ATOM 844 N N . PHE A 1 109 ? -2.174 -2.896 -1.373 1.00 98.12 109 PHE A N 1
ATOM 845 C CA . PHE A 1 109 ? -2.402 -4.077 -0.556 1.00 98.12 109 PHE A CA 1
ATOM 846 C C . PHE A 1 109 ? -1.902 -3.815 0.858 1.00 98.12 109 PHE A C 1
ATOM 848 O O . PHE A 1 109 ? -0.846 -3.211 1.050 1.00 98.12 109 PHE A O 1
ATOM 855 N N . TYR A 1 110 ? -2.638 -4.318 1.838 1.00 98.44 110 TYR A N 1
ATOM 856 C CA . TYR A 1 110 ? -2.420 -4.059 3.253 1.00 98.44 110 TYR A CA 1
ATOM 857 C C . TYR A 1 110 ? -2.219 -5.381 3.986 1.00 98.44 110 TYR A C 1
ATOM 859 O O . TYR A 1 110 ? -2.979 -6.324 3.773 1.00 98.44 110 TYR A O 1
ATOM 867 N N . GLU A 1 111 ? -1.223 -5.440 4.862 1.00 98.19 111 GLU A N 1
ATOM 868 C CA . GLU A 1 111 ? -0.956 -6.562 5.764 1.00 98.19 111 GLU A CA 1
ATOM 869 C C . GLU A 1 111 ? -0.922 -6.038 7.198 1.00 98.19 111 GLU A C 1
ATOM 871 O O . GLU A 1 111 ? -0.159 -5.123 7.509 1.00 98.19 111 GLU A O 1
ATOM 876 N N . LEU A 1 112 ? -1.741 -6.623 8.068 1.00 98.00 112 LEU A N 1
ATOM 877 C CA . LEU A 1 112 ? -1.751 -6.339 9.497 1.00 98.00 112 LEU A CA 1
ATOM 878 C C . LEU A 1 112 ? -0.959 -7.427 10.219 1.00 98.00 112 LEU A C 1
ATOM 880 O O . LEU A 1 112 ? -1.235 -8.612 10.069 1.00 98.00 112 LEU A O 1
ATOM 884 N N . THR A 1 113 ? -0.022 -7.025 11.066 1.00 97.00 113 THR A N 1
ATOM 885 C CA . THR A 1 113 ? 0.621 -7.910 12.040 1.00 97.00 113 THR A CA 1
ATOM 886 C C . THR A 1 113 ? 0.162 -7.499 13.440 1.00 97.00 113 THR A C 1
ATOM 888 O O . THR A 1 113 ? 0.652 -6.486 13.950 1.00 97.00 113 THR A O 1
ATOM 891 N N . PRO A 1 114 ? -0.786 -8.231 14.058 1.00 95.19 114 PRO A N 1
ATOM 892 C CA . PRO A 1 114 ? -1.174 -8.011 15.449 1.00 95.19 114 PRO A CA 1
ATOM 893 C C . PRO A 1 114 ? 0.011 -8.185 16.405 1.00 95.19 114 PRO A C 1
ATOM 895 O O . PRO A 1 114 ? 0.898 -9.007 16.169 1.00 95.19 114 PRO A O 1
ATOM 898 N N . SER A 1 115 ? 0.009 -7.433 17.502 1.00 90.94 115 SER A N 1
ATOM 899 C CA . SER A 1 115 ? 0.919 -7.656 18.627 1.00 90.94 115 SER A CA 1
ATOM 900 C C . SER A 1 115 ? 0.554 -8.952 19.358 1.00 90.94 115 SER A C 1
ATOM 902 O O . SER A 1 115 ? -0.605 -9.370 19.366 1.00 90.94 115 SER A O 1
ATOM 904 N N . THR A 1 116 ? 1.529 -9.577 20.020 1.00 83.00 116 THR A N 1
ATOM 905 C CA . THR A 1 116 ? 1.343 -10.842 20.752 1.00 83.00 116 THR A CA 1
ATOM 906 C C . THR A 1 116 ? 0.360 -10.728 21.917 1.00 83.00 116 THR A C 1
ATOM 908 O O . THR A 1 116 ? -0.251 -11.722 22.293 1.00 83.00 116 THR A O 1
ATOM 911 N N . GLU A 1 117 ? 0.197 -9.531 22.483 1.00 80.44 117 GLU A N 1
ATOM 912 C CA . GLU A 1 117 ? -0.699 -9.272 23.621 1.00 80.44 117 GLU A CA 1
ATOM 913 C C . GLU A 1 117 ? -2.121 -8.879 23.194 1.00 80.44 117 GLU A C 1
ATOM 915 O O . GLU A 1 117 ? -3.056 -8.982 23.983 1.00 80.44 117 GLU A O 1
ATOM 920 N N . TYR A 1 118 ? -2.304 -8.456 21.941 1.00 76.62 118 TYR A N 1
ATOM 921 C CA . TYR A 1 118 ? -3.526 -7.794 21.480 1.00 76.62 118 TYR A CA 1
ATOM 922 C C . TYR A 1 118 ? -4.047 -8.423 20.185 1.00 76.62 118 TYR A C 1
ATOM 924 O O . TYR A 1 118 ? -4.231 -7.757 19.172 1.00 76.62 118 TYR A O 1
ATOM 932 N N . PHE A 1 119 ? -4.309 -9.731 20.223 1.00 72.31 119 PHE A N 1
ATOM 933 C CA . PHE A 1 119 ? -4.770 -10.530 19.077 1.00 72.31 119 PHE A CA 1
ATOM 934 C C . PHE A 1 119 ? -6.195 -10.202 18.594 1.00 72.31 119 PHE A C 1
ATOM 936 O O . PHE A 1 119 ? -6.656 -10.784 17.615 1.00 72.31 119 PHE A O 1
ATOM 943 N N . THR A 1 120 ? -6.906 -9.301 19.274 1.00 87.38 120 THR A N 1
ATOM 944 C CA . THR A 1 120 ? -8.267 -8.902 18.905 1.00 87.38 120 THR A CA 1
ATOM 945 C C . THR A 1 120 ? -8.311 -7.823 17.825 1.00 87.38 120 THR A C 1
ATOM 947 O O . THR A 1 120 ? -9.368 -7.611 17.230 1.00 87.38 120 THR A O 1
ATOM 950 N N . ILE A 1 121 ? -7.179 -7.169 17.521 1.00 93.75 121 ILE A N 1
ATOM 951 C CA . ILE A 1 121 ? -7.081 -6.342 16.318 1.00 93.75 121 ILE A CA 1
ATOM 952 C C . ILE A 1 121 ? -7.138 -7.241 15.081 1.00 93.75 121 ILE A C 1
ATOM 954 O O . ILE A 1 121 ? -6.436 -8.250 14.968 1.00 93.75 121 ILE A O 1
ATOM 958 N N . SER A 1 122 ? -7.966 -6.854 14.123 1.00 95.38 122 SER A N 1
ATOM 959 C CA . SER A 1 122 ? -8.119 -7.568 12.862 1.00 95.38 122 SER A CA 1
ATOM 960 C C . SER A 1 122 ? -8.225 -6.603 11.692 1.00 95.38 122 SER A C 1
ATOM 962 O O . SER A 1 122 ? -8.472 -5.408 11.864 1.00 95.38 122 SER A O 1
ATOM 964 N N . LYS A 1 123 ? -8.016 -7.130 10.489 1.00 97.06 123 LYS A N 1
ATOM 965 C CA . LYS A 1 123 ? -8.245 -6.427 9.231 1.00 97.06 123 LYS A CA 1
ATOM 966 C C . LYS A 1 123 ? -9.301 -7.168 8.422 1.00 97.06 123 LYS A C 1
ATOM 968 O O . LYS A 1 123 ? -9.305 -8.404 8.388 1.00 97.06 123 LYS A O 1
ATOM 973 N N . ALA A 1 124 ? -10.166 -6.425 7.741 1.00 97.19 124 ALA A N 1
ATOM 974 C CA . ALA A 1 124 ? -11.095 -6.998 6.777 1.00 97.19 124 ALA A CA 1
ATOM 975 C C . ALA A 1 124 ? -10.347 -7.877 5.746 1.00 97.19 124 ALA A C 1
ATOM 977 O O . ALA A 1 124 ? -9.174 -7.654 5.433 1.00 97.19 124 ALA A O 1
ATOM 978 N N . GLY A 1 125 ? -10.992 -8.955 5.291 1.00 95.31 125 GLY A N 1
ATOM 979 C CA . GLY A 1 125 ? -10.387 -9.932 4.374 1.00 95.31 125 GLY A CA 1
ATOM 980 C C . GLY A 1 125 ? -9.235 -10.768 4.958 1.00 95.31 125 GLY A C 1
ATOM 981 O O . GLY A 1 125 ? -8.610 -11.532 4.224 1.00 95.31 125 GLY A O 1
ATOM 982 N N . GLY A 1 126 ? -8.936 -10.639 6.255 1.00 96.50 126 GLY A N 1
ATOM 983 C CA . GLY A 1 126 ? -7.817 -11.304 6.919 1.00 96.50 126 GLY A CA 1
ATOM 984 C C . GLY A 1 126 ? -6.544 -10.454 6.964 1.00 96.50 126 GLY A C 1
ATOM 985 O O . GLY A 1 126 ? -6.411 -9.434 6.286 1.00 96.50 126 GLY A O 1
ATOM 986 N N . ASN A 1 127 ? -5.595 -10.892 7.792 1.00 96.56 127 ASN A N 1
ATOM 987 C CA . ASN A 1 127 ? -4.417 -10.105 8.164 1.00 96.56 127 ASN A CA 1
ATOM 988 C C . ASN A 1 127 ? -3.291 -10.111 7.114 1.00 96.56 127 ASN A C 1
ATOM 990 O O . ASN A 1 127 ? -2.470 -9.201 7.118 1.00 96.56 127 ASN A O 1
ATOM 994 N N . ALA A 1 128 ? -3.270 -11.082 6.197 1.00 97.56 128 ALA A N 1
ATOM 995 C CA . ALA A 1 128 ? -2.311 -11.122 5.092 1.00 97.56 128 ALA A CA 1
ATOM 996 C C . ALA A 1 128 ? -2.584 -10.028 4.038 1.00 97.56 128 ALA A C 1
ATOM 998 O O . ALA A 1 128 ? -3.656 -9.413 4.026 1.00 97.56 128 ALA A O 1
ATOM 999 N N . PHE A 1 129 ? -1.627 -9.823 3.124 1.00 97.69 129 PHE A N 1
ATOM 1000 C CA . PHE A 1 129 ? -1.772 -8.885 2.009 1.00 97.69 129 PHE A CA 1
ATOM 1001 C C . PHE A 1 129 ? -3.027 -9.162 1.175 1.00 97.69 129 PHE A C 1
ATOM 1003 O O . PHE A 1 129 ? -3.133 -10.167 0.475 1.00 97.69 129 PHE A O 1
ATOM 1010 N N . ASN A 1 130 ? -3.952 -8.212 1.207 1.00 97.25 130 ASN A N 1
ATOM 1011 C CA . ASN A 1 130 ? -5.100 -8.109 0.312 1.00 97.25 130 ASN A CA 1
ATOM 1012 C C . ASN A 1 130 ? -5.477 -6.619 0.180 1.00 97.25 130 ASN A C 1
ATOM 1014 O O . ASN A 1 130 ? -4.844 -5.761 0.798 1.00 97.25 130 ASN A O 1
ATOM 1018 N N . LYS A 1 131 ? -6.482 -6.294 -0.636 1.00 96.19 131 LYS A N 1
ATOM 1019 C CA . LYS A 1 131 ? -6.889 -4.900 -0.883 1.00 96.19 131 LYS A CA 1
ATOM 1020 C C . LYS A 1 131 ? -7.685 -4.253 0.253 1.00 96.19 131 LYS A C 1
ATOM 1022 O O . LYS A 1 131 ? -7.882 -3.041 0.226 1.00 96.19 131 LYS A O 1
ATOM 1027 N N . GLU A 1 132 ? -8.140 -5.033 1.227 1.00 97.38 132 GLU A N 1
ATOM 1028 C CA . GLU A 1 132 ? -8.931 -4.530 2.342 1.00 97.38 132 GLU A CA 1
ATOM 1029 C C . GLU A 1 132 ? -8.040 -3.773 3.329 1.00 97.38 132 GLU A C 1
ATOM 1031 O O . GLU A 1 132 ? -7.012 -4.286 3.786 1.00 97.38 132 GLU A O 1
ATOM 1036 N N . SER A 1 133 ? -8.462 -2.560 3.670 1.00 97.12 133 SER A N 1
ATOM 1037 C CA . SER A 1 133 ? -7.738 -1.593 4.502 1.00 97.12 133 SER A CA 1
ATOM 1038 C C . SER A 1 133 ? -8.415 -1.317 5.845 1.00 97.12 133 SER A C 1
ATOM 1040 O O . SER A 1 133 ? -7.836 -0.653 6.701 1.00 97.12 133 SER A O 1
ATOM 1042 N N . VAL A 1 134 ? -9.636 -1.811 6.050 1.00 98.25 134 VAL A N 1
ATOM 1043 C CA . VAL A 1 134 ? -10.397 -1.538 7.271 1.00 98.25 134 VAL A CA 1
ATOM 1044 C C . VAL A 1 134 ? -9.845 -2.373 8.419 1.00 98.25 134 VAL A C 1
ATOM 1046 O O . VAL A 1 134 ? -9.870 -3.605 8.377 1.00 98.25 134 VAL A O 1
ATOM 1049 N N . LEU A 1 135 ? -9.360 -1.687 9.449 1.00 97.88 135 LEU A N 1
ATOM 1050 C CA . LEU A 1 135 ? -8.960 -2.263 10.725 1.00 97.88 135 LEU A CA 1
ATOM 1051 C C . LEU A 1 135 ? -10.159 -2.306 11.666 1.00 97.88 135 LEU A C 1
ATOM 1053 O O . LEU A 1 135 ? -11.021 -1.432 11.618 1.00 97.88 135 LEU A O 1
ATOM 1057 N N . THR A 1 136 ? -10.218 -3.316 12.524 1.00 96.94 136 THR A N 1
ATOM 1058 C CA . THR A 1 136 ? -11.256 -3.470 13.543 1.00 96.94 136 THR A CA 1
ATOM 1059 C C . THR A 1 136 ? -10.623 -3.824 14.874 1.00 96.94 136 THR A C 1
ATOM 1061 O O . THR A 1 136 ? -9.922 -4.833 14.979 1.00 96.94 136 THR A O 1
ATOM 1064 N N . TRP A 1 137 ? -10.896 -3.005 15.885 1.00 94.81 137 TRP A N 1
ATOM 1065 C CA . TRP A 1 137 ? -10.562 -3.265 17.278 1.00 94.81 137 TRP A CA 1
ATOM 1066 C C . TRP A 1 137 ? -11.815 -3.663 18.051 1.00 94.81 137 TRP A C 1
ATOM 1068 O O . TRP A 1 137 ? -12.848 -3.003 17.955 1.00 94.81 137 TRP A O 1
ATOM 1078 N N . LEU A 1 138 ? -11.712 -4.725 18.844 1.00 90.38 138 LEU A N 1
ATOM 1079 C CA . LEU A 1 138 ? -12.744 -5.128 19.789 1.00 90.38 138 LEU A CA 1
ATOM 1080 C C . LEU A 1 138 ? -12.075 -5.658 21.055 1.00 90.38 138 LEU A C 1
ATOM 1082 O O . LEU A 1 138 ? -11.285 -6.596 20.996 1.00 90.38 138 LEU A O 1
ATOM 1086 N N . ASN A 1 139 ? -12.402 -5.086 22.205 1.00 83.19 139 ASN A N 1
ATOM 1087 C CA . ASN A 1 139 ? -11.916 -5.562 23.493 1.00 83.19 139 ASN A CA 1
ATOM 1088 C C . ASN A 1 139 ? -13.072 -6.196 24.271 1.00 83.19 139 ASN A C 1
ATOM 1090 O O . ASN A 1 139 ? -14.102 -5.563 24.490 1.00 83.19 139 ASN A O 1
ATOM 1094 N N . SER A 1 140 ? -12.917 -7.460 24.669 1.00 66.44 140 SER A N 1
ATOM 1095 C CA . SER A 1 140 ? -13.992 -8.257 25.280 1.00 66.44 140 SER A CA 1
ATOM 1096 C C . SER A 1 140 ? -13.847 -8.476 26.792 1.00 66.44 140 SER A C 1
ATOM 1098 O O . SER A 1 140 ? -14.517 -9.362 27.316 1.00 66.44 140 SER A O 1
ATOM 1100 N N . GLY A 1 141 ? -12.992 -7.738 27.519 1.00 62.28 141 GLY A N 1
ATOM 1101 C CA . GLY A 1 141 ? -12.781 -8.068 28.942 1.00 62.28 141 GLY A CA 1
ATOM 1102 C C . GLY A 1 141 ? -12.279 -6.977 29.884 1.00 62.28 141 GLY A C 1
ATOM 1103 O O . GLY A 1 141 ? -12.756 -6.914 31.014 1.00 62.28 141 GLY A O 1
ATOM 1104 N N . THR A 1 142 ? -11.362 -6.101 29.473 1.00 68.94 142 THR A N 1
ATOM 1105 C CA . THR A 1 142 ? -10.835 -5.048 30.364 1.00 68.94 142 THR A CA 1
ATOM 1106 C C . THR A 1 142 ? -10.419 -3.827 29.566 1.00 68.94 142 THR A C 1
ATOM 1108 O O . THR A 1 142 ? -9.466 -3.914 28.794 1.00 68.94 142 THR A O 1
ATOM 1111 N N . LYS A 1 143 ? -11.113 -2.701 29.783 1.00 72.50 143 LYS A N 1
ATOM 1112 C CA . LYS A 1 143 ? -10.821 -1.406 29.154 1.00 72.50 143 LYS A CA 1
ATOM 1113 C C . LYS A 1 143 ? -9.329 -1.075 29.262 1.00 72.50 143 LYS A C 1
ATOM 1115 O O . LYS A 1 143 ? -8.742 -1.202 30.341 1.00 72.50 143 LYS A O 1
ATOM 1120 N N . LEU A 1 144 ? -8.728 -0.610 28.172 1.00 85.88 144 LEU A N 1
ATOM 1121 C CA . LEU A 1 144 ? -7.401 -0.011 28.208 1.00 85.88 144 LEU A CA 1
ATOM 1122 C C . LEU A 1 144 ? -7.400 1.193 29.162 1.00 85.88 144 LEU A C 1
ATOM 1124 O O . LEU A 1 144 ? -8.372 1.931 29.282 1.00 85.88 144 LEU A O 1
ATOM 1128 N N . ILE A 1 145 ? -6.289 1.401 29.862 1.00 87.12 145 ILE A N 1
ATOM 1129 C CA . ILE A 1 145 ? -6.108 2.545 30.777 1.00 87.12 145 ILE A CA 1
ATOM 1130 C C . ILE A 1 145 ? -5.154 3.604 30.213 1.00 87.12 145 ILE A C 1
ATOM 1132 O O . ILE A 1 145 ? -5.051 4.704 30.745 1.00 87.12 145 ILE A O 1
ATOM 1136 N N . LYS A 1 146 ? -4.446 3.271 29.132 1.00 91.31 146 LYS A N 1
ATOM 1137 C CA . LYS A 1 146 ? -3.525 4.139 28.393 1.00 91.31 146 LYS A CA 1
ATOM 1138 C C . LYS A 1 146 ? -3.459 3.680 26.941 1.00 91.31 146 LYS A C 1
ATOM 1140 O O . LYS A 1 146 ? -3.814 2.541 26.648 1.00 91.31 146 LYS A O 1
ATOM 1145 N N . GLU A 1 147 ? -2.977 4.546 26.059 1.00 93.81 147 GLU A N 1
ATOM 1146 C CA . GLU A 1 147 ? -2.737 4.190 24.661 1.00 93.81 147 GLU A CA 1
ATOM 1147 C C . GLU A 1 147 ? -1.728 3.041 24.543 1.00 93.81 147 GLU A C 1
ATOM 1149 O O . GLU A 1 147 ? -0.728 3.009 25.268 1.00 93.81 147 GLU A O 1
ATOM 1154 N N . GLN A 1 148 ? -2.009 2.083 23.661 1.00 93.12 148 GLN A N 1
ATOM 1155 C CA . GLN A 1 148 ? -1.188 0.900 23.407 1.00 93.12 148 GLN A CA 1
ATOM 1156 C C . GLN A 1 148 ? -0.961 0.710 21.910 1.00 93.12 148 GLN A C 1
ATOM 1158 O O . GLN A 1 148 ? -1.872 0.916 21.111 1.00 93.12 148 GLN A O 1
ATOM 1163 N N . THR A 1 149 ? 0.232 0.249 21.535 1.00 94.81 149 THR A N 1
ATOM 1164 C CA . THR A 1 149 ? 0.488 -0.262 20.184 1.00 94.81 149 THR A CA 1
ATOM 1165 C C . THR A 1 149 ? -0.041 -1.687 20.094 1.00 94.81 149 THR A C 1
ATOM 1167 O O . THR A 1 149 ? 0.475 -2.589 20.754 1.00 94.81 149 THR A O 1
ATOM 1170 N N . VAL A 1 150 ? -1.064 -1.897 19.271 1.00 94.56 150 VAL A N 1
ATOM 1171 C CA . VAL A 1 150 ? -1.752 -3.195 19.151 1.00 94.56 150 VAL A CA 1
ATOM 1172 C C . VAL A 1 150 ? -1.314 -3.990 17.929 1.00 94.56 150 VAL A C 1
ATOM 1174 O O . VAL A 1 150 ? -1.623 -5.171 17.815 1.00 94.56 150 VAL A O 1
ATOM 1177 N N . GLY A 1 151 ? -0.559 -3.376 17.022 1.00 95.75 151 GLY A N 1
ATOM 1178 C CA . GLY A 1 151 ? -0.016 -4.049 15.854 1.00 95.75 151 GLY A CA 1
ATOM 1179 C C . GLY A 1 151 ? 0.757 -3.105 14.950 1.00 95.75 151 GLY A C 1
ATOM 1180 O O . GLY A 1 151 ? 0.986 -1.939 15.274 1.00 95.75 151 GLY A O 1
ATOM 1181 N N . SER A 1 152 ? 1.143 -3.624 13.793 1.00 97.25 152 SER A N 1
ATOM 1182 C CA . SER A 1 152 ? 1.762 -2.846 12.725 1.00 97.25 152 SER A CA 1
ATOM 1183 C C . SER A 1 152 ? 1.122 -3.169 11.382 1.00 97.25 152 SER A C 1
ATOM 1185 O O . SER A 1 152 ? 0.660 -4.288 11.154 1.00 97.25 152 SER A O 1
ATOM 1187 N N . LEU A 1 153 ? 1.085 -2.181 10.497 1.00 98.00 153 LEU A N 1
ATOM 1188 C CA . LEU A 1 153 ? 0.489 -2.273 9.175 1.00 98.00 153 LEU A CA 1
ATOM 1189 C C . LEU A 1 153 ? 1.562 -2.052 8.115 1.00 98.00 153 LEU A C 1
ATOM 1191 O O . LEU A 1 153 ? 2.209 -1.007 8.085 1.00 98.00 153 LEU A O 1
ATOM 1195 N N . LYS A 1 154 ? 1.732 -3.018 7.215 1.00 98.06 154 LYS A N 1
ATOM 1196 C CA . LYS A 1 154 ? 2.537 -2.853 6.003 1.00 98.06 154 LYS A CA 1
ATOM 1197 C C . LYS A 1 154 ? 1.640 -2.566 4.819 1.00 98.06 154 LYS A C 1
ATOM 1199 O O . LYS A 1 154 ? 0.571 -3.158 4.676 1.00 98.06 154 LYS A O 1
ATOM 1204 N N . VAL A 1 155 ? 2.129 -1.705 3.935 1.00 98.19 155 VAL A N 1
ATOM 1205 C CA . VAL A 1 155 ? 1.452 -1.373 2.683 1.00 98.19 155 VAL A CA 1
ATOM 1206 C C . VAL A 1 155 ? 2.367 -1.651 1.515 1.00 98.19 155 VAL A C 1
ATOM 1208 O O . VAL A 1 155 ? 3.540 -1.277 1.515 1.00 98.19 155 VAL A O 1
ATOM 1211 N N . LYS A 1 156 ? 1.802 -2.312 0.515 1.00 97.81 156 LYS A N 1
ATOM 1212 C CA . LYS A 1 156 ? 2.452 -2.679 -0.729 1.00 97.81 156 LYS A CA 1
ATOM 1213 C C . LYS A 1 156 ? 1.688 -2.068 -1.891 1.00 97.81 156 LYS A C 1
ATOM 1215 O O . LYS A 1 156 ? 0.461 -2.068 -1.892 1.00 97.81 156 LYS A O 1
ATOM 1220 N N . PHE A 1 157 ? 2.411 -1.578 -2.886 1.00 98.12 157 PHE A N 1
ATOM 1221 C CA . PHE A 1 157 ? 1.848 -1.158 -4.158 1.00 98.12 157 PHE A CA 1
ATOM 1222 C C . PHE A 1 157 ? 2.372 -2.056 -5.275 1.00 98.12 157 PHE A C 1
ATOM 1224 O O . PHE A 1 157 ? 3.581 -2.269 -5.375 1.00 98.12 157 PHE A O 1
ATOM 1231 N N . VAL A 1 158 ? 1.467 -2.591 -6.095 1.00 97.31 158 VAL A N 1
ATOM 1232 C CA . VAL A 1 158 ? 1.784 -3.582 -7.133 1.00 97.31 158 VAL A CA 1
ATOM 1233 C C . VAL A 1 158 ? 1.271 -3.112 -8.491 1.00 97.31 158 VAL A C 1
ATOM 1235 O O . VAL A 1 158 ? 0.091 -2.787 -8.634 1.00 97.31 158 VAL A O 1
ATOM 1238 N N . THR A 1 159 ? 2.131 -3.152 -9.507 1.00 96.50 159 THR A N 1
ATOM 1239 C CA . THR A 1 159 ? 1.761 -3.019 -10.926 1.00 96.50 159 THR A CA 1
ATOM 1240 C C . THR A 1 159 ? 2.197 -4.256 -11.713 1.00 96.50 159 THR A C 1
ATOM 1242 O O . THR A 1 159 ? 2.658 -5.251 -11.139 1.00 96.50 159 THR A O 1
ATOM 1245 N N . SER A 1 160 ? 2.030 -4.242 -13.035 1.00 94.06 160 SER A N 1
ATOM 1246 C CA . SER A 1 160 ? 2.503 -5.318 -13.911 1.00 94.06 160 SER A CA 1
ATOM 1247 C C . SER A 1 160 ? 4.030 -5.401 -13.989 1.00 94.06 160 SER A C 1
ATOM 1249 O O . SER A 1 160 ? 4.546 -6.491 -14.214 1.00 94.06 160 SER A O 1
ATOM 1251 N N . PHE A 1 161 ? 4.746 -4.296 -13.754 1.00 93.50 161 PHE A N 1
ATOM 1252 C CA . PHE A 1 161 ? 6.192 -4.186 -13.988 1.00 93.50 161 PHE A CA 1
ATOM 1253 C C . PHE A 1 161 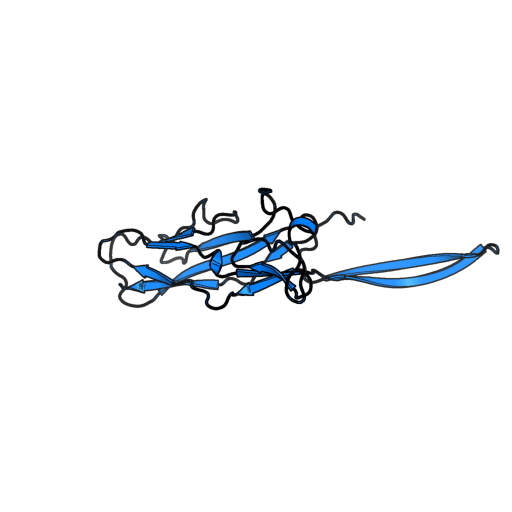? 7.016 -3.851 -12.737 1.00 93.50 161 PHE A C 1
ATOM 1255 O O . PHE A 1 161 ? 8.226 -4.069 -12.735 1.00 93.50 161 PHE A O 1
ATOM 1262 N N . ALA A 1 162 ? 6.404 -3.348 -11.664 1.00 95.50 162 ALA A N 1
ATOM 1263 C CA . ALA A 1 162 ? 7.111 -3.035 -10.426 1.00 95.50 162 ALA A CA 1
ATOM 1264 C C . ALA A 1 162 ? 6.244 -3.283 -9.188 1.00 95.50 162 ALA A C 1
ATOM 1266 O O . ALA A 1 162 ? 5.014 -3.352 -9.247 1.00 95.50 162 ALA A O 1
ATOM 1267 N N . GLU A 1 163 ? 6.915 -3.438 -8.057 1.00 96.25 163 GLU A N 1
ATOM 1268 C CA . GLU A 1 163 ? 6.312 -3.581 -6.741 1.00 96.25 163 GLU A CA 1
ATOM 1269 C C . GLU A 1 163 ? 7.164 -2.832 -5.718 1.00 96.25 163 GLU A C 1
ATOM 1271 O O . GLU A 1 163 ? 8.392 -2.860 -5.782 1.00 96.25 163 GLU A O 1
ATOM 1276 N N . ILE A 1 164 ? 6.517 -2.180 -4.756 1.00 97.25 164 ILE A N 1
ATOM 1277 C CA . ILE A 1 164 ? 7.198 -1.590 -3.605 1.00 97.25 164 ILE A CA 1
ATOM 1278 C C . ILE A 1 164 ? 6.405 -1.851 -2.330 1.00 97.25 164 ILE A C 1
ATOM 1280 O O . ILE A 1 164 ? 5.177 -1.861 -2.339 1.00 97.25 164 ILE A O 1
ATOM 1284 N N . THR A 1 165 ? 7.111 -2.067 -1.223 1.00 97.25 165 THR A N 1
ATOM 1285 C CA . THR A 1 165 ? 6.519 -2.198 0.111 1.00 97.25 165 THR A CA 1
ATOM 1286 C C . THR A 1 165 ? 7.101 -1.127 1.017 1.00 97.25 165 THR A C 1
ATOM 1288 O O . THR A 1 165 ? 8.318 -0.974 1.100 1.00 97.25 165 THR A O 1
ATOM 1291 N N . 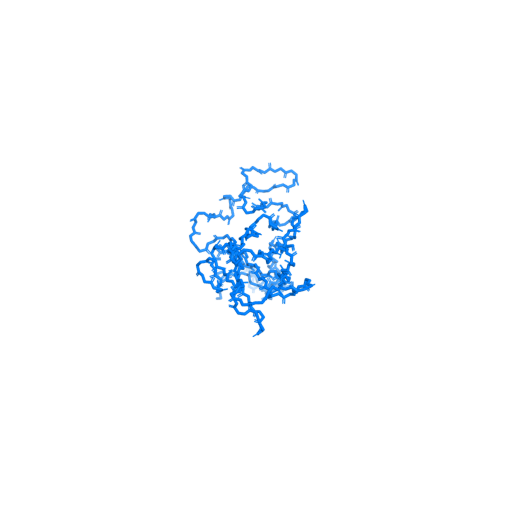LYS A 1 166 ? 6.233 -0.385 1.700 1.00 95.88 166 LYS A N 1
ATOM 1292 C CA . LYS A 1 166 ? 6.629 0.606 2.698 1.00 95.88 166 LYS A CA 1
ATOM 1293 C C . LYS A 1 166 ? 7.000 -0.088 4.010 1.00 95.88 166 LYS A C 1
ATOM 1295 O O . LYS A 1 166 ? 6.385 -1.089 4.385 1.00 95.88 166 LYS A O 1
ATOM 1300 N N . THR A 1 167 ? 7.945 0.488 4.751 1.00 95.25 167 THR A N 1
ATOM 1301 C CA . THR A 1 167 ? 8.153 0.170 6.172 1.00 95.25 167 THR A CA 1
ATOM 1302 C C . THR A 1 167 ? 6.840 0.284 6.947 1.00 95.25 167 THR A C 1
ATOM 1304 O O . THR A 1 167 ? 6.057 1.208 6.702 1.00 95.25 167 THR A O 1
ATOM 1307 N N . ALA A 1 168 ? 6.620 -0.654 7.870 1.00 97.06 168 ALA A N 1
ATOM 1308 C CA . ALA A 1 168 ? 5.378 -0.764 8.622 1.00 97.06 168 ALA A CA 1
ATOM 1309 C C . ALA A 1 168 ? 5.094 0.483 9.475 1.00 97.06 168 ALA A C 1
ATOM 1311 O O . ALA A 1 168 ? 6.015 1.069 10.045 1.00 97.06 168 ALA A O 1
ATOM 1312 N N . ASP A 1 169 ? 3.819 0.847 9.579 1.00 97.69 169 ASP A N 1
ATOM 1313 C CA . ASP A 1 169 ? 3.313 1.888 10.473 1.00 97.69 169 ASP A CA 1
ATOM 1314 C C . ASP A 1 169 ? 2.691 1.243 11.716 1.00 97.69 169 ASP A C 1
ATOM 1316 O O . ASP A 1 169 ? 2.056 0.191 11.624 1.00 97.69 169 ASP A O 1
ATOM 1320 N N . ASN A 1 170 ? 2.872 1.851 12.886 1.00 97.12 170 ASN A N 1
ATOM 1321 C CA . ASN A 1 170 ? 2.281 1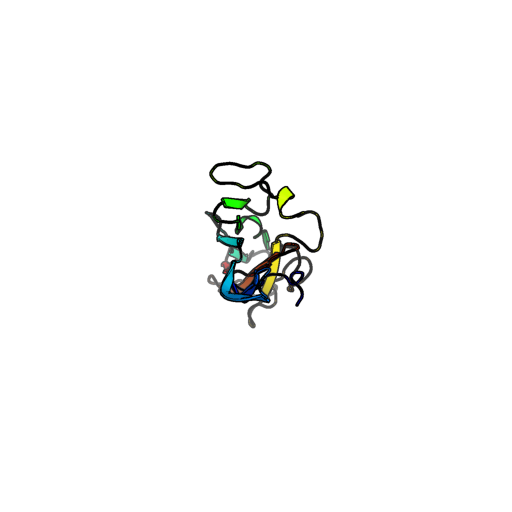.340 14.122 1.00 97.12 170 ASN A CA 1
ATOM 1322 C C . ASN A 1 170 ? 0.788 1.666 14.180 1.00 97.12 170 ASN A C 1
ATOM 1324 O O . ASN A 1 170 ? 0.388 2.793 13.894 1.00 97.12 170 ASN A O 1
ATOM 1328 N N . ILE A 1 171 ? -0.010 0.692 14.610 1.00 97.31 171 ILE A N 1
ATOM 1329 C CA . ILE A 1 171 ? -1.430 0.869 14.915 1.00 97.31 171 ILE A CA 1
ATOM 1330 C C . ILE A 1 171 ? -1.574 1.008 16.421 1.00 97.31 171 ILE A C 1
ATOM 1332 O O . ILE A 1 171 ? -1.104 0.142 17.171 1.00 97.31 171 ILE A O 1
ATOM 1336 N N . THR A 1 172 ? -2.231 2.076 16.863 1.00 96.38 172 THR A N 1
ATOM 1337 C CA . THR A 1 172 ? -2.464 2.319 18.286 1.00 96.38 172 THR A CA 1
ATOM 1338 C C . THR A 1 172 ? -3.943 2.287 18.623 1.00 96.38 172 THR A C 1
ATOM 1340 O O . THR A 1 172 ? -4.803 2.533 17.782 1.00 96.38 172 THR A O 1
ATOM 1343 N N . VAL A 1 173 ? -4.248 1.942 19.868 1.00 95.44 173 VAL A N 1
ATOM 1344 C CA . VAL A 1 173 ? -5.593 2.040 20.432 1.00 95.44 173 VAL A CA 1
ATOM 1345 C C . VAL A 1 173 ? -5.497 2.878 21.690 1.00 95.44 173 VAL A C 1
ATOM 1347 O O . VAL A 1 173 ? -4.680 2.581 22.566 1.00 95.44 173 VAL A O 1
ATOM 1350 N N . LYS A 1 174 ? -6.333 3.910 21.797 1.00 94.44 174 LYS A N 1
ATOM 1351 C CA . LYS A 1 174 ? -6.484 4.696 23.026 1.00 94.44 174 LYS A CA 1
ATOM 1352 C C . LYS A 1 174 ? -7.780 4.334 23.753 1.00 94.44 174 LYS A C 1
ATOM 1354 O O . LYS A 1 174 ? -8.751 3.960 23.098 1.00 94.44 174 LYS A O 1
ATOM 1359 N N . PRO A 1 175 ? -7.830 4.472 25.085 1.00 92.25 175 PRO A N 1
ATOM 1360 C CA . PRO A 1 175 ? -9.100 4.428 25.794 1.00 92.25 175 PRO A CA 1
ATOM 1361 C C . PRO A 1 175 ? -10.036 5.552 25.341 1.00 92.25 175 PRO A C 1
ATOM 1363 O O . PRO A 1 175 ? -9.575 6.660 25.061 1.00 92.25 175 PRO A O 1
ATOM 1366 N N . GLU A 1 176 ? -11.336 5.253 25.311 1.00 89.75 176 GLU A N 1
ATOM 1367 C CA . GLU A 1 176 ? -12.409 6.258 25.242 1.00 89.75 176 GLU A CA 1
ATOM 1368 C C . GLU A 1 176 ? -12.471 7.136 26.500 1.00 89.75 176 GLU A C 1
ATOM 1370 O O . GLU A 1 176 ? -12.361 6.582 27.627 1.00 89.75 176 GLU A O 1
#

pLDDT: mean 93.02, std 7.72, range [52.03, 98.44]

Sequence (176 aa):
MDLTTKLTTAERVYDMQFVTTYPNTETDVFDFKVHFVNPFEIKLATPADFQLIDKVNGTADTQDVKGNYIVTFNGKNIVTKGVAETADSPTTVKASDYVNLSDANYGLFYELTPSTEYFTISKAGGNAFNKESVLTWLNSGTKLIKEQTVGSLKVKFVTSFAEITKTADNITVKPE

Secondary structure (DSSP, 8-state):
--TTS-B-SSEEEEEEEEEEE-TTS-EEEEEEEEEEE--EEEEE-SS---EEEE-TT---EEEEGGGGEEEEETTEEEEETTEEP-S--SSB--GGGT--TTSTTSEEEEEEEE-TT-TT-EETT-SSSBS--EEEE--SS---SS-EEEEEEEEEEE-SSBEEEPPPEEEEEEE-